Protein AF-A0A956KI94-F1 (afdb_monomer)

Mean predicted aligned error: 4.85 Å

pLDDT: mean 89.17, std 13.27, range [47.72, 98.38]

Radius of gyration: 13.47 Å; Cα contacts (8 Å, |Δi|>4): 94; chains: 1; bounding box: 30×28×34 Å

Nearest PDB structures (foldseek):
  1vm9-assembly1_A  TM=8.006E-01  e=6.321E-02  Ectopseudomonas mendocina
  4p1b-assembly1_I  TM=7.576E-01  e=8.674E-02  Ectopseudomonas mendocina
  4p1c-assembly1_I  TM=8.059E-01  e=1.117E-01  Ectopseudomonas mendocina
  6igl-assembly1_A  TM=3.533E-01  e=9.990E+00  Homo sapiens

Solvent-accessible surface area (backbone atoms only — not comparable to full-atom values): 3860 Å² total; per-residue (Å²): 114,92,80,42,53,64,44,90,88,82,64,52,45,26,35,76,90,48,20,36,28,62,75,75,46,82,56,62,38,72,37,56,56,72,50,78,57,96,89,43,80,46,74,48,90,65,60,50,77,66,59,80,78,58,71,82,50,69,69,116

Structure (mmCIF, N/CA/C/O backbone):
data_AF-A0A956KI94-F1
#
_entry.id   AF-A0A956KI94-F1
#
loop_
_atom_site.group_PDB
_atom_site.id
_atom_site.type_symbol
_ato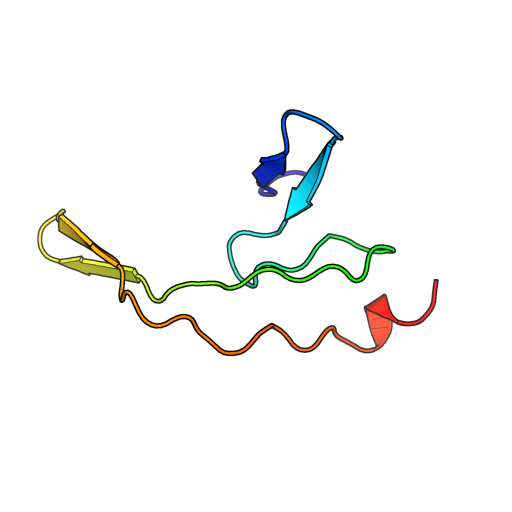m_site.label_atom_id
_atom_site.label_alt_id
_atom_site.label_comp_id
_atom_site.label_asym_id
_atom_site.label_entity_id
_atom_site.label_seq_id
_atom_site.pdbx_PDB_ins_code
_atom_site.Cartn_x
_atom_site.Cartn_y
_atom_site.Cartn_z
_atom_site.occupancy
_atom_site.B_iso_or_equiv
_atom_site.auth_seq_id
_atom_site.auth_comp_id
_atom_site.auth_asym_id
_atom_site.auth_atom_id
_atom_site.pdbx_PDB_model_num
ATOM 1 N N . ILE A 1 1 ? -3.574 1.386 -14.718 1.00 71.25 1 ILE A N 1
ATOM 2 C CA . ILE A 1 1 ? -4.081 0.011 -14.514 1.00 71.25 1 ILE A CA 1
ATOM 3 C C . ILE A 1 1 ? -5.182 0.076 -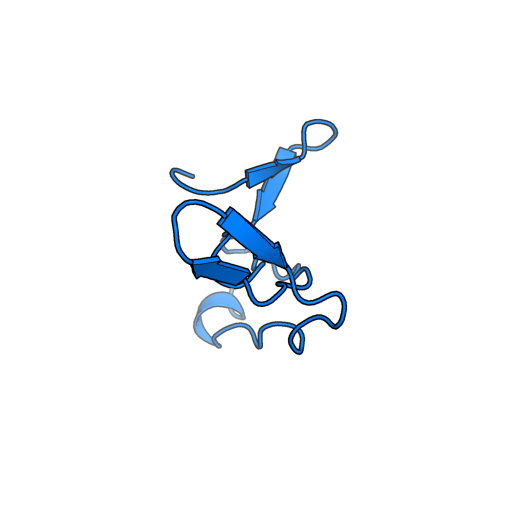13.476 1.00 71.25 1 ILE A C 1
ATOM 5 O O . ILE A 1 1 ? -5.008 0.786 -12.487 1.00 71.25 1 ILE A O 1
ATOM 9 N N . ASP A 1 2 ? -6.302 -0.599 -13.716 1.00 83.50 2 ASP A N 1
ATOM 10 C CA . ASP A 1 2 ? -7.418 -0.618 -12.771 1.00 83.50 2 ASP A CA 1
ATOM 11 C C . ASP A 1 2 ? -6.976 -1.243 -11.441 1.00 83.50 2 ASP A C 1
ATOM 13 O O . ASP A 1 2 ? -6.244 -2.230 -11.419 1.00 83.50 2 ASP A O 1
ATOM 17 N N . GLY A 1 3 ? -7.368 -0.629 -10.324 1.00 89.75 3 GLY A N 1
ATOM 18 C CA . GLY A 1 3 ? -7.012 -1.093 -8.978 1.00 89.75 3 GLY A CA 1
ATOM 19 C C . GLY A 1 3 ? -5.650 -0.629 -8.447 1.00 89.75 3 GLY A C 1
ATOM 20 O O . GLY A 1 3 ? -5.410 -0.758 -7.250 1.00 89.75 3 GLY A O 1
ATOM 21 N N . CYS A 1 4 ? -4.781 -0.026 -9.268 1.00 95.81 4 CYS A N 1
ATOM 22 C CA . CYS A 1 4 ? -3.530 0.561 -8.776 1.00 95.81 4 CYS A CA 1
ATOM 23 C C . CYS A 1 4 ? -3.738 1.950 -8.154 1.00 95.81 4 CYS A C 1
ATOM 25 O O . CYS A 1 4 ? -4.423 2.808 -8.716 1.00 95.81 4 CYS A O 1
ATOM 27 N N . VAL A 1 5 ? -3.034 2.223 -7.054 1.00 96.06 5 VAL A N 1
ATOM 28 C CA . VAL A 1 5 ? -2.843 3.591 -6.554 1.00 96.06 5 VAL A CA 1
ATOM 29 C C . VAL A 1 5 ? -1.792 4.276 -7.420 1.00 96.06 5 VAL A C 1
ATOM 31 O O . VAL A 1 5 ? -0.708 3.734 -7.621 1.00 96.06 5 VAL A O 1
ATOM 34 N N . THR A 1 6 ? -2.112 5.464 -7.939 1.00 95.75 6 THR A N 1
ATOM 35 C CA . THR A 1 6 ? -1.212 6.240 -8.806 1.00 95.75 6 THR A CA 1
ATOM 36 C C . THR A 1 6 ? -0.665 7.455 -8.060 1.00 95.75 6 THR A C 1
ATOM 38 O O . THR A 1 6 ? -1.425 8.266 -7.533 1.00 95.75 6 THR A O 1
ATOM 41 N N . CYS A 1 7 ? 0.660 7.588 -8.026 1.00 94.31 7 CYS A N 1
ATOM 42 C CA . CYS A 1 7 ? 1.360 8.746 -7.490 1.00 94.31 7 CYS A CA 1
ATOM 43 C C . CYS A 1 7 ? 1.032 9.990 -8.335 1.00 94.31 7 CYS A C 1
ATOM 45 O O . CYS A 1 7 ? 1.296 9.986 -9.542 1.00 94.31 7 CYS A O 1
ATOM 47 N N . PRO A 1 8 ? 0.509 11.073 -7.730 1.00 95.50 8 PRO A N 1
ATOM 48 C CA . PRO A 1 8 ? 0.032 12.234 -8.480 1.00 95.50 8 PRO A CA 1
ATOM 49 C C . PRO A 1 8 ? 1.158 13.094 -9.065 1.00 95.50 8 PRO A C 1
ATOM 51 O O . PRO A 1 8 ? 0.890 13.933 -9.917 1.00 95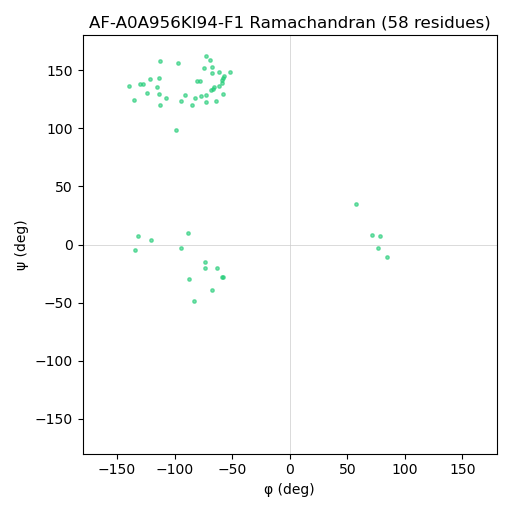.50 8 PRO A O 1
ATOM 54 N N . TRP A 1 9 ? 2.405 12.917 -8.618 1.00 95.00 9 TRP A N 1
ATOM 55 C CA . TRP A 1 9 ? 3.527 13.717 -9.112 1.00 95.00 9 TRP A CA 1
ATOM 56 C C . TRP A 1 9 ? 4.113 13.179 -10.415 1.00 95.00 9 TRP A C 1
ATOM 58 O O . TRP A 1 9 ? 4.314 13.940 -11.355 1.00 95.00 9 TRP A O 1
ATOM 68 N N . HIS A 1 10 ? 4.394 11.875 -10.474 1.00 93.38 10 HIS A N 1
ATOM 69 C CA . HIS A 1 10 ? 5.183 11.288 -11.567 1.00 93.38 10 HIS A CA 1
ATOM 70 C C . HIS A 1 10 ? 4.541 10.034 -12.179 1.00 93.38 10 HIS A C 1
ATOM 72 O O . HIS A 1 10 ? 5.166 9.356 -12.989 1.00 93.38 10 HIS A O 1
ATOM 78 N N . GLY A 1 11 ? 3.307 9.697 -11.787 1.00 92.56 11 GLY A N 1
ATOM 79 C CA . GLY A 1 11 ? 2.520 8.640 -12.426 1.00 92.56 11 GLY A CA 1
ATOM 80 C C . GLY A 1 11 ? 2.891 7.205 -12.048 1.00 92.56 11 GLY A C 1
ATOM 81 O O . GLY A 1 11 ? 2.341 6.277 -12.632 1.00 92.56 11 GLY A O 1
ATOM 82 N N . TRP A 1 12 ? 3.785 6.996 -11.076 1.00 93.12 12 TRP A N 1
ATOM 83 C CA . TRP A 1 12 ? 4.105 5.657 -10.570 1.00 93.12 12 TRP A CA 1
ATOM 84 C C . TRP A 1 12 ? 2.871 4.962 -10.013 1.00 93.12 12 TRP A C 1
ATOM 86 O O . TRP A 1 12 ? 2.038 5.595 -9.365 1.00 93.12 12 TRP A O 1
ATOM 96 N N . GLN A 1 13 ? 2.762 3.664 -10.257 1.00 95.44 13 GLN A N 1
ATOM 97 C CA . GLN A 1 13 ? 1.585 2.880 -9.908 1.00 95.44 13 GLN A CA 1
ATOM 98 C C . GLN A 1 13 ? 1.979 1.747 -8.974 1.00 95.44 13 GLN A C 1
ATOM 100 O O . GLN A 1 13 ? 3.034 1.150 -9.164 1.00 95.44 13 GLN A O 1
ATOM 105 N N . TYR A 1 14 ? 1.125 1.448 -7.996 1.00 95.19 14 TYR A N 1
ATOM 106 C CA . TYR A 1 14 ? 1.337 0.366 -7.039 1.00 95.19 14 TYR A CA 1
ATOM 107 C C . TYR A 1 14 ? 0.038 -0.382 -6.768 1.00 95.19 14 TYR A C 1
ATOM 109 O O . TYR A 1 14 ? -1.015 0.230 -6.561 1.00 95.19 14 TYR A O 1
ATOM 117 N N . ARG A 1 15 ? 0.131 -1.707 -6.732 1.00 94.19 15 ARG A N 1
ATOM 118 C CA . ARG A 1 15 ? -0.937 -2.609 -6.310 1.00 94.19 15 ARG A CA 1
ATOM 119 C C . ARG A 1 15 ? -1.128 -2.534 -4.787 1.00 94.19 15 ARG A C 1
ATOM 121 O O . ARG A 1 15 ? -0.160 -2.754 -4.060 1.00 94.19 15 ARG A O 1
ATOM 128 N N . PRO A 1 16 ? -2.321 -2.207 -4.261 1.00 94.69 16 PRO A N 1
ATOM 129 C CA . PRO A 1 16 ? -2.559 -2.143 -2.814 1.00 94.69 16 PRO A CA 1
ATOM 130 C C . PRO A 1 16 ? -2.304 -3.456 -2.061 1.00 94.69 16 PRO A C 1
ATOM 132 O O . PRO A 1 16 ? -1.984 -3.432 -0.873 1.00 94.69 16 PRO A O 1
ATOM 135 N N . GLU A 1 17 ? -2.470 -4.593 -2.733 1.00 92.62 17 GLU A N 1
ATOM 136 C CA . GLU A 1 17 ? -2.367 -5.936 -2.165 1.00 92.62 17 GLU A CA 1
ATOM 137 C C . GLU A 1 17 ? -0.944 -6.311 -1.733 1.00 92.62 17 GLU A C 1
ATOM 139 O O . GLU A 1 17 ? -0.766 -6.932 -0.684 1.00 92.62 17 GLU A O 1
ATOM 144 N N . ASP A 1 18 ? 0.068 -5.918 -2.507 1.00 92.94 18 ASP A N 1
ATOM 145 C CA . ASP A 1 18 ? 1.462 -6.319 -2.295 1.00 92.94 18 ASP A CA 1
ATOM 146 C C . ASP A 1 18 ? 2.467 -5.165 -2.406 1.00 92.94 18 ASP A C 1
ATOM 148 O O . ASP A 1 18 ? 3.647 -5.345 -2.108 1.00 92.94 18 ASP A O 1
ATOM 152 N N . GLY A 1 19 ? 2.011 -3.966 -2.767 1.00 95.00 19 GLY A N 1
ATOM 153 C CA . GLY A 1 19 ? 2.853 -2.787 -2.925 1.00 95.00 19 GLY A CA 1
ATOM 154 C C . GLY A 1 19 ? 3.761 -2.847 -4.152 1.00 95.00 19 GLY A C 1
ATOM 155 O O . GLY A 1 19 ? 4.626 -1.984 -4.290 1.00 95.00 19 GLY A O 1
ATOM 156 N N . ALA A 1 20 ? 3.604 -3.834 -5.036 1.00 94.44 20 ALA A N 1
ATOM 157 C CA . ALA A 1 20 ? 4.411 -3.935 -6.239 1.00 94.44 20 ALA A CA 1
ATOM 158 C C . ALA A 1 20 ? 3.922 -2.963 -7.311 1.00 94.44 20 ALA A C 1
ATOM 160 O O . ALA A 1 20 ? 2.718 -2.769 -7.521 1.00 94.44 20 ALA A O 1
ATOM 161 N N . SER A 1 21 ? 4.876 -2.365 -8.011 1.00 93.31 21 SER A N 1
ATOM 162 C CA . SER A 1 21 ? 4.596 -1.704 -9.274 1.00 93.31 21 SER A CA 1
ATOM 163 C C . SER A 1 21 ? 4.200 -2.734 -10.340 1.00 93.31 21 SER A C 1
ATOM 165 O O . SER A 1 21 ? 4.625 -3.892 -10.287 1.00 93.31 21 SER A O 1
ATOM 167 N N . PRO A 1 22 ? 3.323 -2.363 -11.284 1.00 89.94 22 PRO A N 1
ATOM 168 C CA . PRO A 1 22 ? 2.974 -3.239 -12.391 1.00 89.94 22 PRO A CA 1
ATOM 169 C C . PRO A 1 22 ? 4.179 -3.429 -13.330 1.00 89.94 22 PRO A C 1
ATOM 171 O O . PRO A 1 22 ? 5.010 -2.525 -13.445 1.00 89.94 22 PRO A O 1
ATOM 174 N N . PRO A 1 23 ? 4.272 -4.556 -14.054 1.00 86.88 23 PRO A N 1
ATOM 175 C CA . PRO A 1 23 ? 5.375 -4.785 -14.977 1.00 86.88 23 PRO A CA 1
ATOM 176 C C . PRO A 1 23 ? 5.389 -3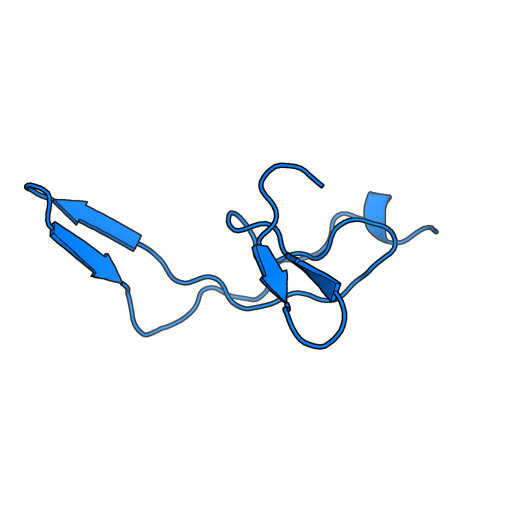.710 -16.078 1.00 86.88 23 PRO A C 1
ATOM 178 O O . PRO A 1 23 ? 4.327 -3.207 -16.463 1.00 86.88 23 PRO A O 1
ATOM 181 N N . PRO A 1 24 ? 6.576 -3.339 -16.592 1.00 87.56 24 PRO A N 1
ATOM 182 C CA . PRO A 1 24 ? 7.897 -3.948 -16.355 1.00 87.56 24 PRO A CA 1
ATOM 183 C C . PRO A 1 24 ? 8.657 -3.383 -15.135 1.00 87.56 24 PRO A C 1
ATOM 185 O O . PRO A 1 24 ? 9.853 -3.636 -14.977 1.00 87.56 24 PRO A O 1
ATOM 188 N N . PHE A 1 25 ? 8.000 -2.571 -14.306 1.00 88.06 25 PHE A N 1
ATOM 189 C CA . PHE A 1 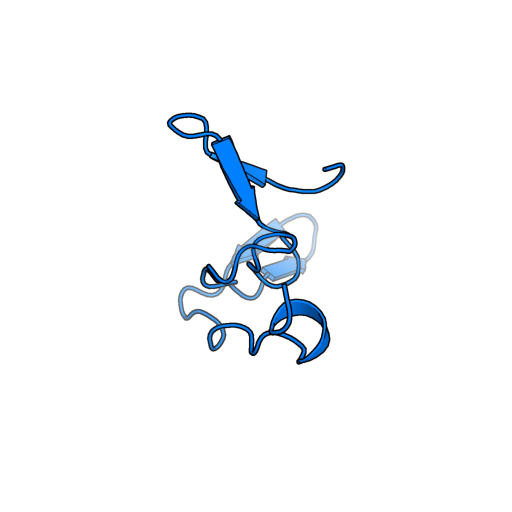25 ? 8.629 -1.882 -13.182 1.00 88.06 25 PHE A CA 1
ATOM 190 C C . PHE A 1 25 ? 8.915 -2.842 -12.016 1.00 88.06 25 PHE A C 1
ATOM 192 O O . PHE A 1 25 ? 8.265 -3.877 -11.865 1.00 88.06 25 PHE A O 1
ATOM 199 N N . LYS A 1 26 ? 9.948 -2.525 -11.223 1.00 88.56 26 LYS A N 1
ATOM 200 C CA . LYS A 1 26 ? 10.470 -3.401 -10.151 1.00 88.56 26 LYS A CA 1
ATOM 201 C C . LYS A 1 26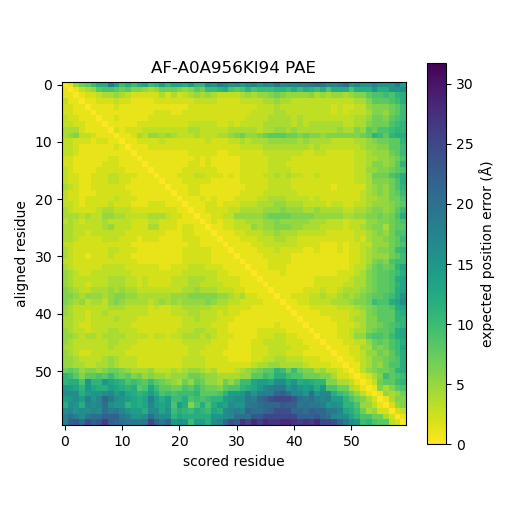 ? 10.418 -2.748 -8.772 1.00 88.56 26 LYS A C 1
ATOM 203 O O . LYS A 1 26 ? 10.888 -3.299 -7.778 1.00 88.56 26 LYS A O 1
ATOM 208 N N . GLU A 1 27 ? 9.859 -1.555 -8.694 1.00 91.12 27 GLU A N 1
ATOM 209 C CA . GLU A 1 27 ? 9.664 -0.829 -7.459 1.00 91.12 27 GLU A CA 1
ATOM 210 C C . GLU A 1 27 ? 8.616 -1.552 -6.609 1.00 91.12 27 GLU A C 1
ATOM 212 O O . GLU A 1 27 ? 7.542 -1.920 -7.092 1.00 91.12 27 GLU A O 1
ATOM 217 N N . VAL A 1 28 ? 8.927 -1.725 -5.329 1.00 94.00 28 VAL A N 1
ATOM 218 C CA . VAL A 1 28 ? 8.032 -2.282 -4.313 1.00 94.00 28 VAL A CA 1
ATOM 219 C C . VAL A 1 28 ? 7.978 -1.323 -3.130 1.00 94.00 28 VAL A C 1
ATOM 221 O O . VAL A 1 28 ? 9.004 -0.784 -2.711 1.00 94.00 28 VAL A O 1
ATOM 224 N N . VAL A 1 29 ? 6.786 -1.108 -2.581 1.00 95.88 29 VAL A N 1
ATOM 225 C CA . VAL A 1 29 ? 6.580 -0.339 -1.346 1.00 95.88 29 VAL A CA 1
ATOM 226 C C . VAL A 1 29 ? 6.096 -1.248 -0.223 1.00 95.88 29 VAL A C 1
ATOM 228 O O . VAL A 1 29 ? 5.549 -2.324 -0.455 1.00 95.88 29 VAL A O 1
ATOM 231 N N . HIS A 1 30 ? 6.295 -0.822 1.022 1.00 97.25 30 HIS A N 1
ATOM 232 C CA . HIS A 1 30 ? 5.786 -1.571 2.165 1.00 97.25 30 HIS A CA 1
ATOM 233 C C . HIS A 1 30 ? 4.257 -1.587 2.189 1.00 97.25 30 HIS A C 1
ATOM 235 O O . HIS A 1 30 ? 3.607 -0.548 2.072 1.00 97.25 30 HIS A O 1
ATOM 241 N N . THR A 1 31 ? 3.697 -2.764 2.461 1.00 97.25 31 THR A N 1
ATOM 242 C CA . THR A 1 31 ? 2.307 -2.912 2.892 1.00 97.25 31 THR A CA 1
ATOM 243 C C . THR A 1 31 ? 2.235 -3.029 4.411 1.00 97.25 31 THR A C 1
ATOM 245 O O . THR A 1 31 ? 3.191 -3.432 5.083 1.00 97.25 31 THR A O 1
ATOM 248 N N . TYR A 1 32 ? 1.080 -2.674 4.967 1.00 97.88 32 TYR A N 1
ATOM 249 C CA . TYR A 1 32 ? 0.834 -2.698 6.404 1.00 97.88 32 TYR A CA 1
ATOM 250 C C . TYR A 1 32 ? -0.388 -3.568 6.689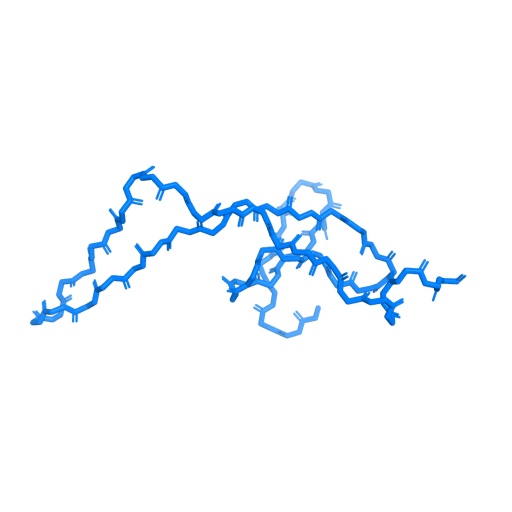 1.00 97.88 32 TYR A C 1
ATOM 252 O O . TYR A 1 32 ? -1.426 -3.365 6.060 1.00 97.88 32 TYR A O 1
ATOM 260 N N . PRO A 1 33 ? -0.312 -4.523 7.633 1.00 97.44 33 PRO A N 1
ATOM 261 C CA . PRO A 1 33 ? -1.467 -5.330 7.995 1.00 97.44 33 PRO A CA 1
ATOM 262 C C . PRO A 1 33 ? -2.637 -4.475 8.481 1.00 97.44 33 PRO A C 1
ATOM 264 O O . PRO A 1 33 ? -2.488 -3.668 9.405 1.00 97.44 33 PRO A O 1
ATOM 267 N N . VAL A 1 34 ? -3.808 -4.717 7.895 1.00 97.62 34 VAL A N 1
ATOM 268 C CA . VAL A 1 34 ? -5.065 -4.058 8.251 1.00 97.62 34 VAL A CA 1
ATOM 269 C C . VAL A 1 34 ? -6.029 -5.073 8.854 1.00 97.62 34 VAL A C 1
ATOM 271 O O . VAL A 1 34 ? -6.089 -6.229 8.438 1.00 97.62 34 VAL A O 1
ATOM 274 N N . ARG A 1 35 ? -6.799 -4.640 9.853 1.00 97.94 35 ARG A N 1
ATOM 275 C CA . ARG A 1 35 ? -7.914 -5.400 10.424 1.00 97.94 35 ARG A CA 1
ATOM 276 C C . ARG A 1 35 ? -9.155 -4.515 10.484 1.00 97.94 35 ARG A C 1
ATOM 278 O O . ARG A 1 35 ? -9.053 -3.365 10.903 1.00 97.94 35 ARG A O 1
ATOM 285 N N . VAL A 1 36 ? -10.314 -5.080 10.141 1.00 98.12 36 VAL A N 1
ATOM 286 C CA . VAL A 1 36 ? -11.623 -4.431 10.300 1.00 98.12 36 VAL A CA 1
ATOM 287 C C . VAL A 1 36 ? -12.432 -5.179 11.359 1.00 98.12 36 VAL A C 1
ATOM 289 O O . VAL A 1 36 ? -12.676 -6.374 11.212 1.00 98.12 36 VAL A O 1
ATOM 292 N N . VAL A 1 37 ? -12.828 -4.501 12.439 1.00 98.31 37 VAL A N 1
ATOM 293 C CA . VAL A 1 37 ? -13.696 -5.062 13.492 1.00 98.31 37 VAL A CA 1
ATOM 294 C C . VAL A 1 37 ? -14.760 -4.036 13.845 1.00 98.31 37 VAL A C 1
ATOM 296 O O . VAL A 1 37 ? -14.427 -2.907 14.187 1.00 98.31 37 VAL A O 1
ATOM 299 N N . GLY A 1 38 ? -16.038 -4.411 13.753 1.00 97.44 38 GLY A N 1
ATOM 300 C CA . GLY A 1 38 ? -17.146 -3.510 14.095 1.00 97.44 38 GLY A CA 1
ATOM 301 C C . GLY A 1 38 ? -17.149 -2.203 13.291 1.00 97.44 38 GLY A C 1
ATOM 302 O O . GLY A 1 38 ? -17.450 -1.153 13.840 1.00 97.44 38 GLY A O 1
ATOM 303 N N . GLY A 1 39 ? -16.737 -2.246 12.018 1.00 98.06 39 GLY A N 1
ATOM 304 C CA . GLY A 1 39 ? -16.611 -1.056 11.164 1.00 98.06 39 GLY A CA 1
ATOM 305 C C . GLY A 1 39 ? -15.371 -0.193 11.432 1.00 98.06 39 GLY A C 1
ATOM 306 O O . GLY A 1 39 ? -15.133 0.765 10.703 1.00 98.06 39 GLY A O 1
ATOM 307 N N . VAL A 1 40 ? -14.547 -0.536 12.427 1.00 98.31 40 VAL A N 1
ATOM 308 C CA . VAL A 1 40 ? -13.300 0.175 12.729 1.00 98.31 40 VAL A CA 1
ATOM 309 C C . VAL A 1 40 ? -12.140 -0.459 11.974 1.00 98.31 40 VAL A C 1
ATOM 311 O O . VAL A 1 40 ? -11.911 -1.665 12.076 1.00 98.31 40 VAL A O 1
ATOM 314 N N . VAL A 1 41 ? -11.377 0.369 11.260 1.00 98.19 41 VAL A N 1
ATOM 315 C CA . VAL A 1 41 ? -10.148 -0.023 10.562 1.00 98.19 41 VAL A CA 1
ATOM 316 C C . VAL A 1 41 ? -8.947 0.252 11.462 1.00 98.19 41 VAL A C 1
ATOM 318 O O . VAL A 1 41 ? -8.732 1.378 11.901 1.00 98.19 41 VAL A O 1
ATOM 321 N N . SER A 1 42 ? -8.150 -0.775 11.740 1.00 98.38 42 SER A N 1
ATOM 322 C CA . SER A 1 42 ? -6.888 -0.665 12.477 1.00 98.38 42 SER A CA 1
ATOM 323 C C . SER A 1 42 ? -5.720 -1.046 11.578 1.00 98.38 42 SER A C 1
ATOM 325 O O . SER A 1 42 ? -5.780 -2.067 10.892 1.00 98.38 42 SER A O 1
ATOM 327 N N . VAL A 1 43 ? -4.645 -0.260 11.624 1.00 98.19 43 VAL A N 1
ATOM 328 C CA . VAL A 1 43 ? -3.417 -0.489 10.853 1.00 98.19 43 VAL A CA 1
ATOM 329 C C . VAL A 1 43 ? -2.281 -0.822 11.811 1.00 98.19 43 VAL A C 1
ATOM 331 O O . VAL A 1 43 ? -2.051 -0.112 12.791 1.00 98.19 43 VAL A O 1
ATOM 334 N N . ARG A 1 44 ? -1.557 -1.913 11.553 1.00 98.25 44 ARG A N 1
ATOM 335 C CA . ARG A 1 44 ? -0.349 -2.240 12.316 1.00 98.25 44 ARG A CA 1
ATOM 336 C C . ARG A 1 44 ? 0.776 -1.276 11.905 1.00 98.25 44 ARG A C 1
ATOM 338 O O . ARG A 1 44 ? 1.067 -1.208 10.721 1.00 98.25 44 ARG A O 1
ATOM 345 N N . PRO A 1 45 ? 1.473 -0.600 12.840 1.00 97.81 45 PRO A N 1
ATOM 346 C CA . PRO A 1 45 ? 2.526 0.364 12.491 1.00 97.81 45 PRO A CA 1
ATOM 347 C C . PRO A 1 45 ? 3.816 -0.297 11.985 1.00 97.81 45 PRO A C 1
ATOM 349 O O . PRO A 1 45 ? 4.632 0.350 11.336 1.00 97.81 45 PRO A O 1
ATOM 352 N N . ARG A 1 46 ? 4.022 -1.586 12.285 1.00 98.19 46 ARG A N 1
ATOM 353 C CA . ARG A 1 46 ? 5.121 -2.369 11.710 1.00 98.19 46 ARG A CA 1
ATOM 354 C C . ARG A 1 46 ? 4.721 -2.877 10.320 1.00 98.19 46 ARG A C 1
ATOM 356 O O . ARG A 1 46 ? 3.686 -3.547 10.239 1.00 98.19 46 ARG A O 1
ATOM 363 N N . PRO A 1 47 ? 5.524 -2.606 9.278 1.00 97.75 47 PRO A N 1
ATOM 364 C CA . PRO A 1 47 ? 5.227 -3.055 7.926 1.00 97.75 47 PRO A CA 1
ATOM 365 C C . PRO A 1 47 ? 5.446 -4.562 7.771 1.00 97.75 47 PRO A C 1
ATOM 367 O O . PRO A 1 47 ? 6.156 -5.193 8.562 1.00 97.75 47 PRO A O 1
ATOM 370 N N . ASN A 1 48 ? 4.868 -5.126 6.715 1.00 96.19 48 ASN A N 1
ATOM 371 C CA . ASN A 1 48 ? 5.299 -6.414 6.186 1.00 96.19 48 ASN A CA 1
ATOM 372 C C . ASN A 1 48 ? 6.697 -6.284 5.548 1.00 96.19 48 ASN A C 1
ATOM 374 O O . ASN A 1 48 ? 7.099 -5.181 5.150 1.00 96.19 48 ASN A O 1
ATOM 378 N N . PRO A 1 49 ? 7.439 -7.396 5.403 1.00 94.44 49 PRO A N 1
ATOM 379 C CA . PRO A 1 49 ? 8.578 -7.443 4.493 1.00 94.44 49 PRO A CA 1
ATOM 380 C C . PRO A 1 49 ? 8.174 -6.960 3.094 1.00 94.44 49 PRO A C 1
ATOM 382 O O . PRO A 1 49 ? 7.025 -7.141 2.687 1.00 94.44 49 PRO A O 1
ATOM 385 N N . LEU A 1 50 ? 9.108 -6.342 2.368 1.00 93.19 50 LEU A N 1
ATOM 386 C CA . LEU A 1 50 ? 8.871 -5.966 0.973 1.00 93.19 50 LEU A CA 1
ATOM 387 C C . LEU A 1 50 ? 8.507 -7.205 0.149 1.00 93.19 50 LEU A C 1
ATOM 389 O O . LEU A 1 50 ? 9.046 -8.292 0.382 1.00 93.19 50 LEU A O 1
ATOM 393 N N . ALA A 1 51 ? 7.600 -7.031 -0.812 1.00 86.25 51 ALA A N 1
ATOM 394 C CA . ALA A 1 51 ? 7.233 -8.103 -1.720 1.00 86.25 51 ALA A CA 1
ATOM 395 C C . ALA A 1 51 ? 8.465 -8.606 -2.484 1.00 86.25 51 ALA A C 1
ATOM 397 O O . ALA A 1 51 ? 9.304 -7.827 -2.938 1.00 86.25 51 ALA A O 1
ATOM 398 N N . THR A 1 52 ? 8.558 -9.926 -2.636 1.00 82.94 52 THR A N 1
ATOM 399 C CA . THR A 1 52 ? 9.476 -10.527 -3.604 1.00 82.94 52 THR A CA 1
ATOM 400 C C . THR A 1 52 ? 8.761 -10.543 -4.945 1.00 82.94 52 THR A C 1
ATOM 402 O O . THR A 1 52 ? 7.681 -11.122 -5.055 1.00 82.94 52 THR A O 1
ATOM 405 N N . LEU A 1 53 ? 9.324 -9.870 -5.947 1.00 75.94 53 LEU A N 1
ATOM 406 C CA . LEU A 1 53 ? 8.719 -9.834 -7.273 1.00 75.94 53 LEU A CA 1
ATOM 407 C C . LEU A 1 53 ? 8.767 -11.230 -7.911 1.00 75.94 53 LEU A C 1
ATOM 409 O O . LEU A 1 53 ? 9.824 -11.865 -7.873 1.00 75.94 53 LEU A O 1
ATOM 413 N N . PRO A 1 54 ? 7.661 -11.712 -8.506 1.00 67.31 54 PRO A N 1
ATOM 414 C CA . PRO A 1 54 ? 7.676 -12.935 -9.297 1.00 67.31 54 PRO A CA 1
ATOM 415 C C . PRO A 1 54 ? 8.685 -12.838 -10.445 1.00 67.31 54 PRO A C 1
ATOM 417 O O . PRO A 1 54 ? 8.840 -11.781 -11.057 1.00 67.31 54 PRO A O 1
ATOM 420 N N . GLU A 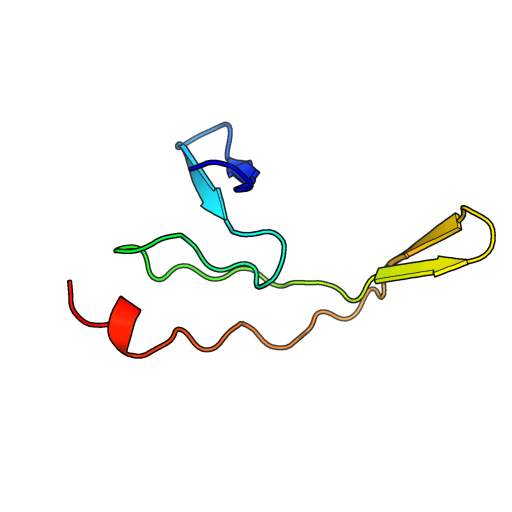1 55 ? 9.329 -13.956 -10.778 1.00 61.06 55 GLU A N 1
ATOM 421 C CA . GLU A 1 55 ? 10.340 -14.047 -11.844 1.00 61.06 55 GLU A CA 1
ATOM 422 C C . GLU A 1 55 ? 9.797 -13.607 -13.220 1.00 61.06 55 GLU A C 1
ATOM 424 O O . GLU A 1 55 ? 10.518 -13.041 -14.036 1.00 61.06 55 GLU A O 1
ATOM 429 N N . GLU A 1 56 ? 8.488 -13.756 -13.443 1.00 59.19 56 GLU A N 1
ATOM 430 C CA . GLU A 1 56 ? 7.771 -13.290 -14.640 1.00 59.19 56 GLU A CA 1
ATOM 431 C C . GLU A 1 56 ? 7.795 -11.760 -14.815 1.00 59.19 56 GLU A C 1
ATOM 433 O O . GLU A 1 56 ? 7.602 -11.249 -15.909 1.00 59.19 56 GLU A O 1
ATOM 438 N N . GLN A 1 57 ? 8.058 -11.009 -13.744 1.00 57.34 57 GLN A N 1
ATOM 439 C CA . GLN A 1 57 ? 8.240 -9.553 -13.768 1.00 57.34 57 GLN A CA 1
ATOM 440 C C . GLN A 1 57 ? 9.729 -9.165 -13.877 1.00 57.34 57 GLN A C 1
ATOM 442 O O . GLN A 1 57 ? 10.072 -7.983 -13.917 1.00 57.34 57 GLN A O 1
ATOM 447 N N . ALA A 1 58 ? 10.640 -10.149 -13.870 1.00 51.62 58 ALA A N 1
ATOM 448 C CA . ALA A 1 58 ? 12.083 -9.929 -13.910 1.00 51.62 58 ALA A CA 1
ATOM 449 C C . ALA A 1 58 ? 12.632 -9.815 -15.340 1.00 51.62 58 ALA A C 1
ATOM 451 O O . ALA A 1 58 ? 13.611 -9.082 -15.534 1.00 51.62 58 ALA A O 1
ATOM 452 N N . HIS A 1 59 ? 11.992 -10.478 -16.309 1.00 49.03 59 HIS A N 1
ATOM 453 C CA . HIS A 1 59 ? 12.320 -10.417 -17.733 1.00 49.03 59 HIS A CA 1
ATOM 454 C C . HIS A 1 59 ? 11.380 -9.437 -18.443 1.00 49.03 59 HIS 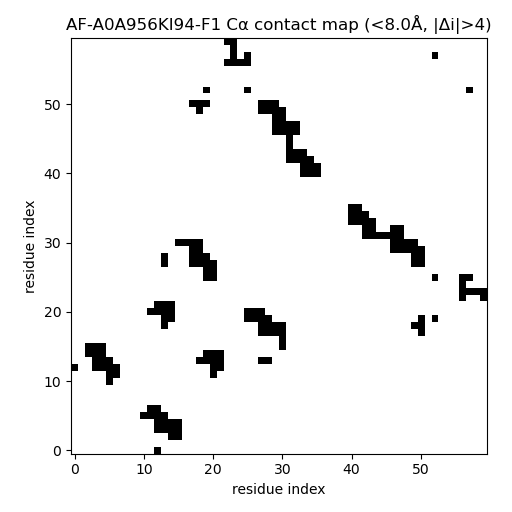A C 1
ATOM 456 O O . HIS A 1 59 ? 10.236 -9.768 -18.747 1.00 49.03 59 HIS A O 1
ATOM 462 N N . GLY A 1 60 ? 11.872 -8.215 -18.646 1.00 47.72 60 GLY A N 1
ATOM 463 C CA . GLY A 1 60 ? 11.336 -7.272 -19.629 1.00 47.72 60 GLY A CA 1
ATOM 464 C C . GLY A 1 60 ? 12.083 -7.402 -20.945 1.00 47.72 60 GLY A C 1
ATOM 465 O O . GLY A 1 60 ? 13.281 -7.768 -20.890 1.00 47.72 60 GLY A O 1
#

Sequence (60 aa):
IDGCVTCPWHGWQYRPEDGASPPPFKEVVHTYPVRVVGGVVSVRPRPNPLATLPEEQAHG

Secondary structure (DSSP, 8-state):
-TT-EE-TTT--EE-TTT-BPPTT---B-----EEEETTEEEE-SSPPPPPPPPGGGT--

Foldseek 3Di:
DPQWDADPPPGFTAHQVQQATDPLDGDRDWHWDWDADPNDIDTDPDTDPHDDDPVVNVPD